Protein AF-A0A258GY10-F1 (afdb_monomer_lite)

Sequence (110 aa):
MEGYMRLAVLAICAAALVAPAFAQGPKITIEDDVSPANAQTCADLRAAQIGEAERTRTQPDPLIKAAHDAWMVYPGVDAGQAKARAWQIAAAGSTLQKMAADACQTFEIR

Radius of gyration: 23.44 Å; chains: 1; bounding box: 59×64×48 Å

Secondary structure (DSSP, 8-state):
------------------------PPP-EE-TT--HHHHHHHHHHHHHHHHHHHHHTPPPPHHHHHHHHHHHTSTT--HHHHHHHHHHHHTT-HHHHHHHHHHHHTTEE-

Foldseek 3Di:
DDDDDDDDDDDDDPPPPPDPPPPPFDAKAFAPPDDLVLLQLQLLLLLLQCVVCVVVVHDRDSVSVNSNVNSCPDPNHDNVVSNVSSVVNNVPDDVVSVVSNVVRVVRIDD

pLDDT: mean 81.03, std 17.47, range [38.44, 96.56]

Structure (mmCIF, N/CA/C/O backbone):
data_AF-A0A258GY10-F1
#
_entry.id   AF-A0A258GY10-F1
#
loop_
_atom_site.group_PDB
_atom_site.id
_atom_site.type_symbol
_atom_site.label_atom_id
_atom_site.label_alt_id
_atom_site.label_comp_id
_atom_site.label_asym_id
_atom_site.label_entity_id
_atom_site.label_seq_id
_atom_site.pdbx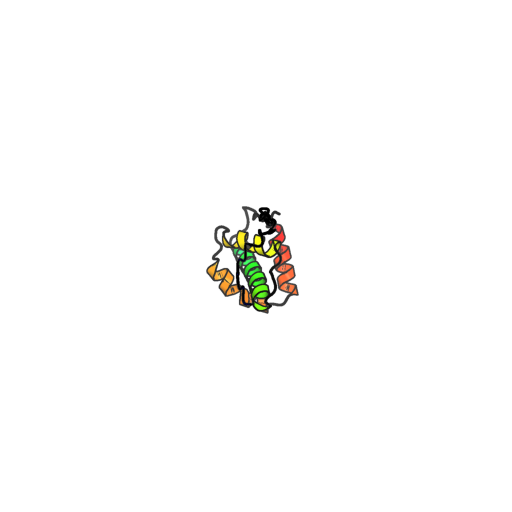_PDB_ins_code
_atom_site.Cartn_x
_atom_site.Cartn_y
_atom_site.Cartn_z
_atom_site.occupancy
_atom_site.B_iso_or_equiv
_atom_site.auth_seq_id
_atom_site.auth_comp_id
_atom_site.auth_asym_id
_atom_site.auth_atom_id
_atom_site.pdbx_PDB_model_num
ATOM 1 N N . MET A 1 1 ? -48.235 -49.439 34.221 1.00 38.44 1 MET A N 1
ATOM 2 C CA . MET A 1 1 ? -47.664 -50.308 33.177 1.00 38.44 1 MET A CA 1
ATOM 3 C C . MET A 1 1 ? -46.751 -49.451 32.331 1.00 38.44 1 MET A C 1
ATOM 5 O O . MET A 1 1 ? -47.201 -48.462 31.767 1.00 38.44 1 MET A O 1
ATOM 9 N N . GLU A 1 2 ? -45.466 -49.774 32.408 1.00 43.19 2 GLU A N 1
ATOM 10 C CA . GLU A 1 2 ? -44.360 -49.188 31.657 1.00 43.19 2 GLU A CA 1
ATOM 11 C C . GLU A 1 2 ? -44.566 -49.281 30.141 1.00 43.19 2 GLU A C 1
ATOM 13 O O . GLU A 1 2 ? -45.258 -50.168 29.647 1.00 43.19 2 GLU A O 1
ATOM 18 N N . GLY A 1 3 ? -43.902 -48.386 29.410 1.00 43.25 3 GLY A N 1
ATOM 19 C CA . GLY A 1 3 ? -43.826 -48.431 27.955 1.00 43.25 3 GLY A CA 1
ATOM 20 C C . GLY A 1 3 ? -42.943 -47.323 27.396 1.00 43.25 3 GLY A C 1
ATOM 21 O O . GLY A 1 3 ? -43.422 -46.428 26.711 1.00 43.25 3 GLY A O 1
ATOM 22 N N . TYR A 1 4 ? -41.652 -47.354 27.727 1.00 52.22 4 TYR A N 1
ATOM 23 C CA . TYR A 1 4 ? -40.625 -46.566 27.048 1.00 52.22 4 TYR A CA 1
ATOM 24 C C . TYR A 1 4 ? -40.564 -46.942 25.560 1.00 52.22 4 TYR A C 1
ATOM 26 O O . TYR A 1 4 ? -40.308 -48.100 25.247 1.00 52.22 4 TYR A O 1
ATOM 34 N N . MET A 1 5 ? -40.648 -45.972 24.646 1.00 43.34 5 MET A N 1
ATOM 35 C CA . MET A 1 5 ? -39.962 -46.090 23.354 1.00 43.34 5 MET A CA 1
ATOM 36 C C . MET A 1 5 ? -39.544 -44.715 22.828 1.00 43.34 5 MET A C 1
ATOM 38 O O . MET A 1 5 ? -40.334 -43.927 22.318 1.00 43.34 5 MET A O 1
ATOM 42 N N . ARG A 1 6 ? -38.247 -44.446 22.994 1.00 52.25 6 ARG A N 1
ATOM 43 C CA . ARG A 1 6 ? -37.470 -43.455 22.247 1.00 52.25 6 ARG A CA 1
ATOM 44 C C . ARG A 1 6 ? -37.632 -43.712 20.749 1.00 52.25 6 ARG A C 1
ATOM 46 O O . ARG A 1 6 ? -37.428 -44.848 20.340 1.00 52.25 6 ARG A O 1
ATOM 53 N N . LEU A 1 7 ? -37.835 -42.668 19.948 1.00 45.19 7 LEU A N 1
ATOM 54 C CA . LEU A 1 7 ? -37.206 -42.546 18.627 1.00 45.19 7 LEU A CA 1
ATOM 55 C C . LEU A 1 7 ? -37.316 -41.101 18.134 1.00 45.19 7 LEU A C 1
ATOM 57 O O . LEU A 1 7 ? -38.349 -40.633 17.667 1.00 45.19 7 LEU A O 1
ATOM 61 N N . ALA A 1 8 ? -36.201 -40.397 18.299 1.00 50.72 8 ALA A N 1
ATOM 62 C CA . ALA A 1 8 ? -35.888 -39.164 17.611 1.00 50.72 8 ALA A CA 1
ATOM 63 C C . ALA A 1 8 ? -35.732 -39.441 16.111 1.00 50.72 8 ALA A C 1
ATOM 65 O O . ALA A 1 8 ? -34.996 -40.357 15.755 1.00 50.72 8 ALA A O 1
ATOM 66 N N . VAL A 1 9 ? -36.331 -38.618 15.247 1.00 51.84 9 VAL A N 1
ATOM 67 C CA . VAL A 1 9 ? -35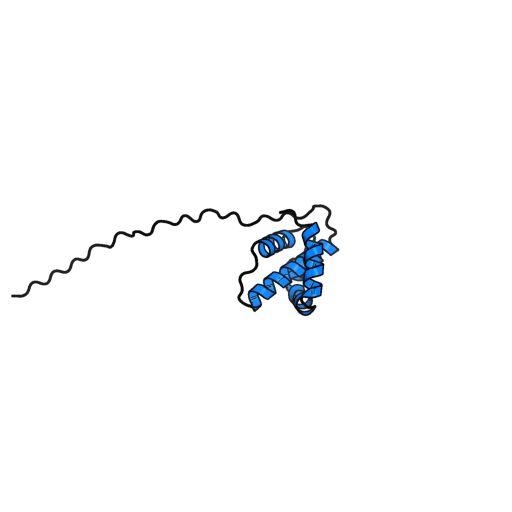.874 -38.472 13.860 1.00 51.84 9 VAL A CA 1
ATOM 68 C C . VAL A 1 9 ? -35.935 -36.999 13.457 1.00 51.84 9 VAL A C 1
ATOM 70 O O . VAL A 1 9 ? -36.983 -36.455 13.135 1.00 51.84 9 VAL A O 1
ATOM 73 N N . LEU A 1 10 ? -34.750 -36.397 13.546 1.00 46.47 10 LEU A N 1
ATOM 74 C CA . LEU A 1 10 ? -34.167 -35.376 12.680 1.00 46.47 10 LEU A CA 1
ATOM 75 C C . LEU A 1 10 ? -35.013 -34.163 12.258 1.00 46.47 10 LEU A C 1
ATOM 77 O O . LEU A 1 10 ? -35.794 -34.190 11.311 1.00 46.47 10 LEU A O 1
ATOM 81 N N . ALA A 1 11 ? -34.644 -33.036 12.871 1.00 48.22 11 ALA A N 1
ATOM 82 C CA . ALA A 1 11 ? -34.676 -31.709 12.278 1.00 48.22 11 ALA A CA 1
ATOM 83 C C . ALA A 1 11 ? -33.976 -31.722 10.907 1.00 48.22 11 ALA A C 1
ATOM 85 O O . ALA A 1 11 ? -32.753 -31.843 10.819 1.00 48.22 11 ALA A O 1
ATOM 86 N N . ILE A 1 12 ? -34.756 -31.605 9.834 1.00 54.19 12 ILE A N 1
ATOM 87 C CA . ILE A 1 12 ? -34.224 -31.380 8.492 1.00 54.19 12 ILE A CA 1
ATOM 88 C C . ILE A 1 12 ? -33.813 -29.910 8.419 1.00 54.19 12 ILE A C 1
ATOM 90 O O . ILE A 1 12 ? -34.630 -29.001 8.556 1.00 54.19 12 ILE A O 1
ATOM 94 N N . CYS A 1 13 ? -32.506 -29.710 8.274 1.00 45.56 13 CYS A N 1
ATOM 95 C CA . CYS A 1 13 ? -31.815 -28.437 8.195 1.00 45.56 13 CYS A CA 1
ATOM 96 C C . CYS A 1 13 ? -32.453 -27.488 7.171 1.00 45.56 13 CYS A C 1
ATOM 98 O O . CYS A 1 13 ? -32.161 -27.558 5.980 1.00 45.56 13 CYS A O 1
ATOM 100 N N . ALA A 1 14 ? -33.221 -26.513 7.651 1.00 47.12 14 ALA A N 1
ATOM 101 C CA . ALA A 1 14 ? -33.457 -25.260 6.943 1.00 47.12 14 ALA A CA 1
ATOM 102 C C . ALA A 1 14 ? -32.236 -24.333 7.112 1.00 47.12 14 ALA A C 1
ATOM 104 O O . ALA A 1 14 ? -32.346 -23.203 7.574 1.00 47.12 14 ALA A O 1
ATOM 105 N N . ALA A 1 15 ? -31.045 -24.830 6.777 1.00 50.09 15 ALA A N 1
ATOM 106 C CA . ALA A 1 15 ? -29.905 -23.972 6.505 1.00 50.09 15 ALA A CA 1
ATOM 107 C C . ALA A 1 15 ? -29.997 -23.656 5.018 1.00 50.09 15 ALA A C 1
ATOM 109 O O . ALA A 1 15 ? -29.455 -24.376 4.180 1.00 50.09 15 ALA A O 1
ATOM 110 N N . ALA A 1 16 ? -30.769 -22.617 4.694 1.00 52.28 16 ALA A N 1
ATOM 111 C CA . ALA A 1 16 ? -30.625 -21.939 3.423 1.00 52.28 16 ALA A CA 1
ATOM 112 C C . ALA A 1 16 ? -29.129 -21.669 3.258 1.00 52.28 16 ALA A C 1
ATOM 114 O O . ALA A 1 16 ? -28.537 -20.902 4.018 1.00 52.28 16 ALA A O 1
ATOM 115 N N . LEU A 1 17 ? -28.518 -22.403 2.331 1.00 50.94 17 LEU A N 1
ATOM 116 C CA . LEU A 1 17 ? -27.186 -22.154 1.829 1.00 50.94 17 LEU A CA 1
ATOM 117 C C . LEU A 1 17 ? -27.206 -20.710 1.337 1.00 50.94 17 LEU A C 1
ATOM 119 O O . LEU A 1 17 ? -27.624 -20.429 0.215 1.00 50.94 17 LEU A O 1
ATOM 123 N N . VAL A 1 18 ? -26.797 -19.782 2.201 1.00 57.78 18 VAL A N 1
ATOM 124 C CA . VAL A 1 18 ? -26.279 -18.500 1.760 1.00 57.78 18 VAL A CA 1
ATOM 125 C C . VAL A 1 18 ? -25.030 -18.897 1.000 1.00 57.78 18 VAL A C 1
ATOM 127 O O . VAL A 1 18 ? -23.972 -19.131 1.582 1.00 57.78 18 VAL A O 1
ATOM 130 N N . ALA A 1 19 ? -25.205 -19.119 -0.301 1.00 50.50 19 ALA A N 1
ATOM 131 C CA . ALA A 1 19 ? -24.098 -19.220 -1.218 1.00 50.50 19 ALA A CA 1
ATOM 132 C C . ALA A 1 19 ? -23.156 -18.064 -0.863 1.00 50.50 19 ALA A C 1
ATOM 134 O O . ALA A 1 19 ? -23.641 -16.935 -0.711 1.00 50.50 19 ALA A O 1
ATOM 135 N N . PRO A 1 20 ? -21.844 -18.293 -0.696 1.00 49.34 20 PRO A N 1
ATOM 136 C CA . PRO A 1 20 ? -20.928 -17.185 -0.798 1.00 49.34 20 PRO A CA 1
ATOM 137 C C . PRO A 1 20 ? -21.099 -16.692 -2.233 1.00 49.34 20 PRO A C 1
ATOM 139 O O . PRO A 1 20 ? -20.547 -17.257 -3.175 1.00 49.34 20 PRO A O 1
ATOM 142 N N . ALA A 1 21 ? -21.950 -15.682 -2.422 1.00 52.47 21 ALA A N 1
ATOM 143 C CA . ALA A 1 21 ? -21.835 -14.820 -3.572 1.00 52.47 21 ALA A CA 1
ATOM 144 C C . ALA A 1 21 ? -20.360 -14.436 -3.580 1.00 52.47 21 ALA A C 1
ATOM 146 O O . ALA A 1 21 ? -19.853 -13.963 -2.561 1.00 52.47 21 ALA A O 1
ATOM 147 N N . PHE A 1 22 ? -19.655 -14.764 -4.659 1.00 51.16 22 PHE A N 1
ATOM 148 C CA . PHE A 1 22 ? -18.292 -14.321 -4.883 1.00 51.16 22 PHE A CA 1
ATOM 149 C C . PHE A 1 22 ? -18.336 -12.794 -4.884 1.00 51.16 22 PHE A C 1
ATOM 151 O O . PHE A 1 22 ? -18.510 -12.168 -5.925 1.00 51.16 22 PHE A O 1
ATOM 158 N N . ALA A 1 23 ? -18.281 -12.196 -3.697 1.00 54.44 23 ALA A N 1
ATOM 159 C CA . ALA A 1 23 ? -18.124 -10.778 -3.515 1.00 54.44 23 ALA A CA 1
ATOM 160 C C . ALA A 1 23 ? -16.711 -10.506 -4.011 1.00 54.44 23 ALA A C 1
ATOM 162 O O . ALA A 1 23 ? -15.730 -10.693 -3.292 1.00 54.44 23 ALA A O 1
ATOM 163 N N . GLN A 1 24 ? -16.613 -10.190 -5.299 1.00 63.34 24 GLN A N 1
ATOM 164 C CA . GLN A 1 24 ? -15.409 -9.648 -5.889 1.00 63.34 24 GLN A CA 1
ATOM 165 C C . GLN A 1 24 ? -15.160 -8.350 -5.124 1.00 63.34 24 GLN A C 1
ATOM 167 O O . GLN A 1 24 ? -15.898 -7.378 -5.277 1.00 63.34 24 GLN A O 1
ATOM 172 N N . GLY A 1 25 ? -14.207 -8.389 -4.190 1.00 73.06 25 GLY A N 1
ATOM 173 C CA . GLY A 1 25 ? -13.774 -7.202 -3.468 1.00 73.06 25 GLY A CA 1
ATOM 174 C C . GLY A 1 25 ? -13.277 -6.136 -4.447 1.00 73.06 25 GLY A C 1
ATOM 175 O O . GLY A 1 25 ? -13.084 -6.428 -5.633 1.00 73.06 25 GLY A O 1
ATOM 176 N N . PRO A 1 26 ? -13.062 -4.899 -3.976 1.00 88.38 26 PRO A N 1
ATOM 177 C CA . PRO A 1 26 ? -12.508 -3.862 -4.830 1.00 88.38 26 PRO A CA 1
ATOM 178 C C . PRO A 1 26 ? -11.204 -4.341 -5.474 1.00 88.38 26 PRO A C 1
ATOM 180 O O . PRO A 1 26 ? -10.368 -4.967 -4.819 1.00 88.38 26 PRO A O 1
ATOM 183 N N . LYS A 1 27 ? -11.045 -4.055 -6.765 1.00 90.25 27 LYS A N 1
ATOM 184 C CA . LYS A 1 27 ? -9.813 -4.315 -7.502 1.00 90.25 27 LYS A CA 1
ATOM 185 C C . LYS A 1 27 ? -9.031 -3.012 -7.573 1.00 90.25 27 LYS A C 1
ATOM 187 O O . LYS A 1 27 ? -9.592 -1.990 -7.936 1.00 90.25 27 LYS A O 1
ATOM 192 N N . ILE A 1 28 ? -7.746 -3.067 -7.248 1.00 93.62 28 ILE A N 1
ATOM 193 C CA . ILE A 1 28 ? -6.819 -1.956 -7.451 1.00 93.62 28 ILE A CA 1
ATOM 194 C C . ILE A 1 28 ? -5.754 -2.424 -8.433 1.00 93.62 28 ILE A C 1
ATOM 196 O O . ILE A 1 28 ? -5.183 -3.502 -8.265 1.00 93.62 28 ILE A O 1
ATOM 200 N N . THR A 1 29 ? -5.526 -1.634 -9.475 1.00 94.44 29 THR A N 1
ATOM 201 C CA . THR A 1 29 ? -4.377 -1.784 -10.375 1.00 94.44 29 THR A CA 1
ATOM 202 C C . THR A 1 29 ? -3.469 -0.581 -10.166 1.00 94.44 29 THR A C 1
ATOM 204 O O . THR A 1 29 ? -3.964 0.518 -9.934 1.00 94.44 29 THR A O 1
ATOM 207 N N . ILE A 1 30 ? -2.158 -0.786 -10.200 1.00 95.88 30 ILE A N 1
ATOM 208 C CA . ILE A 1 30 ? -1.183 0.294 -10.043 1.00 95.88 30 ILE A CA 1
ATOM 209 C C . ILE A 1 30 ? -0.758 0.775 -11.431 1.00 95.88 30 ILE A C 1
ATOM 211 O O . ILE A 1 30 ? -0.598 -0.060 -12.320 1.00 95.88 30 ILE A O 1
ATOM 215 N N . GLU A 1 31 ? -0.602 2.086 -11.620 1.00 93.94 31 GLU A N 1
ATOM 216 C CA . GLU A 1 31 ? -0.026 2.652 -12.849 1.00 93.94 31 GLU A CA 1
ATOM 217 C C . GLU A 1 31 ? 1.343 2.018 -13.173 1.00 93.94 31 GLU A C 1
ATOM 219 O O . GLU A 1 31 ? 2.133 1.715 -12.278 1.00 93.94 31 GLU A O 1
ATOM 224 N N . ASP A 1 32 ? 1.630 1.793 -14.458 1.00 86.25 32 ASP A N 1
ATOM 225 C CA . ASP A 1 32 ? 2.824 1.049 -14.890 1.00 86.25 32 ASP A CA 1
ATOM 226 C C . ASP A 1 32 ? 4.135 1.856 -14.758 1.00 86.25 32 ASP A C 1
ATOM 228 O O . ASP A 1 32 ? 5.225 1.282 -14.752 1.00 86.25 32 ASP A O 1
ATOM 232 N N . ASP A 1 33 ? 4.060 3.188 -14.671 1.00 87.94 33 ASP A N 1
ATOM 233 C CA . ASP A 1 33 ? 5.204 4.108 -14.682 1.00 87.94 33 ASP A CA 1
ATOM 234 C C . ASP A 1 33 ? 5.577 4.660 -13.295 1.00 87.94 33 ASP A C 1
ATOM 236 O O . ASP A 1 33 ? 6.343 5.624 -13.168 1.00 87.94 33 ASP A O 1
ATOM 240 N N . VAL A 1 34 ? 5.113 4.013 -12.222 1.00 91.88 34 VAL A N 1
ATOM 241 C CA . VAL A 1 34 ? 5.487 4.399 -10.858 1.00 91.88 34 VAL A CA 1
ATOM 242 C C . VAL A 1 34 ? 6.967 4.109 -10.616 1.00 91.88 34 VAL A C 1
ATOM 244 O O . VAL A 1 34 ? 7.432 2.970 -10.718 1.00 91.88 34 VAL A O 1
ATOM 247 N N . SER A 1 35 ? 7.718 5.147 -10.229 1.00 93.19 35 SER A N 1
ATOM 248 C CA . SER A 1 35 ? 9.134 4.997 -9.879 1.00 93.19 35 SER A CA 1
ATOM 249 C C . SER A 1 35 ? 9.329 4.019 -8.703 1.00 93.19 35 SER A C 1
ATOM 251 O O . SER A 1 35 ? 8.517 4.022 -7.774 1.00 93.19 35 SER A O 1
ATOM 253 N N . PRO A 1 36 ? 10.430 3.243 -8.653 1.00 92.12 36 PRO A N 1
ATOM 254 C CA . PRO A 1 36 ? 10.657 2.274 -7.574 1.00 92.12 36 PRO A CA 1
ATOM 255 C C . PRO A 1 36 ? 10.614 2.882 -6.164 1.00 92.12 36 PRO A C 1
ATOM 257 O O . PRO A 1 36 ? 10.112 2.266 -5.229 1.00 92.12 36 PRO A O 1
ATOM 260 N N . ALA A 1 37 ? 11.096 4.120 -6.009 1.00 91.81 37 ALA A N 1
ATOM 261 C CA . ALA A 1 37 ? 11.067 4.829 -4.731 1.00 91.81 37 ALA A CA 1
ATOM 262 C C . ALA A 1 37 ? 9.635 5.174 -4.286 1.00 91.81 37 ALA A C 1
ATOM 264 O O . ALA A 1 37 ? 9.299 5.009 -3.110 1.00 91.81 37 ALA A O 1
ATOM 265 N N . ASN A 1 38 ? 8.785 5.617 -5.218 1.00 93.12 38 ASN A N 1
ATOM 266 C CA . ASN A 1 38 ? 7.375 5.883 -4.935 1.00 93.12 38 ASN A CA 1
ATOM 267 C C . ASN A 1 38 ? 6.626 4.579 -4.657 1.00 93.12 38 ASN A C 1
ATOM 269 O O . ASN A 1 38 ? 5.874 4.517 -3.688 1.00 93.12 38 ASN A O 1
ATOM 273 N N . ALA A 1 39 ? 6.890 3.530 -5.440 1.00 95.00 39 ALA A N 1
ATOM 274 C CA . ALA A 1 39 ? 6.273 2.224 -5.253 1.00 95.00 39 ALA A CA 1
ATOM 275 C C . ALA A 1 39 ? 6.575 1.648 -3.863 1.00 95.00 39 ALA A C 1
ATOM 277 O O . ALA A 1 39 ? 5.652 1.269 -3.142 1.00 95.00 39 ALA A O 1
ATOM 278 N N . GLN A 1 40 ? 7.844 1.672 -3.436 1.00 95.19 40 GLN A N 1
ATOM 279 C CA . GLN A 1 40 ? 8.217 1.237 -2.090 1.00 95.19 40 GLN A CA 1
ATOM 280 C C . GLN A 1 40 ? 7.560 2.116 -1.019 1.00 95.19 40 GLN A C 1
ATOM 282 O O . GLN A 1 40 ? 7.000 1.600 -0.060 1.00 95.19 40 GLN A O 1
ATOM 287 N N . THR A 1 41 ? 7.559 3.441 -1.193 1.00 93.06 41 THR A N 1
ATOM 288 C CA . THR A 1 41 ? 6.936 4.364 -0.227 1.00 93.06 41 THR A CA 1
ATOM 289 C C . THR A 1 41 ? 5.437 4.094 -0.063 1.00 93.06 41 THR A C 1
ATOM 291 O O . THR A 1 41 ? 4.931 4.080 1.062 1.00 93.06 41 THR A O 1
ATOM 294 N N . CYS A 1 42 ? 4.723 3.838 -1.160 1.00 94.94 42 CYS A N 1
ATOM 295 C CA . CYS A 1 42 ? 3.302 3.514 -1.123 1.00 94.94 42 CYS A CA 1
ATOM 296 C C . CYS A 1 42 ? 3.033 2.131 -0.525 1.00 94.94 42 CYS A C 1
ATOM 298 O O . CYS A 1 42 ? 2.112 1.995 0.285 1.00 94.94 42 CYS A O 1
ATOM 300 N N . ALA A 1 43 ? 3.869 1.133 -0.820 1.00 96.00 43 ALA A N 1
ATOM 301 C CA . ALA A 1 43 ? 3.801 -0.172 -0.170 1.00 96.00 43 ALA A CA 1
ATOM 302 C C . ALA A 1 43 ? 4.005 -0.070 1.351 1.00 96.00 43 ALA A C 1
ATOM 304 O O . ALA A 1 43 ? 3.193 -0.601 2.113 1.00 96.00 43 ALA A O 1
ATOM 305 N N . ASP A 1 44 ? 5.030 0.663 1.801 1.00 94.88 44 ASP A N 1
ATOM 306 C CA . ASP A 1 44 ? 5.317 0.892 3.221 1.00 94.88 44 ASP A CA 1
ATOM 307 C C . ASP A 1 44 ? 4.113 1.559 3.920 1.00 94.88 44 ASP A C 1
ATOM 309 O O . ASP A 1 44 ? 3.714 1.168 5.021 1.00 94.88 44 ASP A O 1
ATOM 313 N N . LEU A 1 45 ? 3.496 2.552 3.268 1.00 93.94 45 LEU A N 1
ATOM 314 C CA . LEU A 1 45 ? 2.340 3.267 3.801 1.00 93.94 45 LEU A CA 1
ATOM 315 C C . LEU A 1 45 ? 1.097 2.377 3.910 1.00 93.94 45 LEU A C 1
ATOM 317 O O . LEU A 1 45 ? 0.424 2.391 4.943 1.00 93.94 45 LEU A O 1
ATOM 321 N N . ARG A 1 46 ? 0.780 1.589 2.875 1.00 94.81 46 ARG A N 1
ATOM 322 C CA . ARG A 1 46 ? -0.351 0.652 2.932 1.00 94.81 46 ARG A CA 1
ATOM 323 C C . ARG A 1 46 ? -0.116 -0.436 3.976 1.00 94.81 46 ARG A C 1
ATOM 325 O O . ARG A 1 46 ? -1.041 -0.773 4.711 1.00 94.81 46 ARG A O 1
ATOM 332 N N . ALA A 1 47 ? 1.118 -0.920 4.117 1.00 94.69 47 ALA A N 1
ATOM 333 C CA . ALA A 1 47 ? 1.497 -1.841 5.186 1.00 94.69 47 ALA A CA 1
ATOM 334 C C . ALA A 1 47 ? 1.261 -1.231 6.577 1.00 94.69 47 ALA A C 1
ATOM 336 O O . ALA A 1 47 ? 0.730 -1.906 7.456 1.00 94.69 47 ALA A O 1
ATOM 337 N N . ALA A 1 48 ? 1.587 0.052 6.768 1.00 92.50 48 ALA A N 1
ATOM 338 C CA . ALA A 1 48 ? 1.313 0.771 8.013 1.00 92.50 48 ALA A CA 1
ATOM 339 C C . ALA A 1 48 ? -0.187 0.867 8.321 1.00 92.50 48 ALA A C 1
ATOM 341 O O . ALA A 1 48 ? -0.596 0.643 9.458 1.00 92.50 48 ALA A O 1
ATOM 342 N N . GLN A 1 49 ? -1.018 1.151 7.314 1.00 91.31 49 GLN A N 1
ATOM 343 C CA . GLN A 1 49 ? -2.472 1.232 7.486 1.00 91.31 49 GLN A CA 1
ATOM 344 C C . GLN A 1 49 ? -3.093 -0.125 7.847 1.00 91.31 49 GLN A C 1
ATOM 346 O O . GLN A 1 49 ? -3.962 -0.187 8.716 1.00 91.31 49 GLN A O 1
ATOM 351 N N . ILE A 1 50 ? -2.621 -1.213 7.228 1.00 92.50 50 ILE A N 1
ATOM 352 C CA . ILE A 1 50 ? -3.033 -2.576 7.594 1.00 92.50 50 ILE A CA 1
ATOM 353 C C . ILE A 1 50 ? -2.556 -2.930 9.005 1.00 92.50 50 ILE A C 1
ATOM 355 O O . ILE A 1 50 ? -3.357 -3.393 9.815 1.00 92.50 50 ILE A O 1
ATOM 359 N N . GLY A 1 51 ? -1.294 -2.647 9.334 1.00 90.38 51 GLY A N 1
ATOM 360 C CA . GLY A 1 51 ? -0.738 -2.910 10.661 1.00 90.38 51 GLY A CA 1
ATOM 361 C C . GLY A 1 51 ? -1.469 -2.158 11.779 1.00 90.38 51 GLY A C 1
ATOM 362 O O . GLY A 1 51 ? -1.675 -2.707 12.860 1.00 90.38 51 GLY A O 1
ATOM 363 N N . GLU A 1 52 ? -1.928 -0.928 11.531 1.00 88.50 52 GLU A N 1
ATOM 364 C CA . GLU A 1 52 ? -2.730 -0.174 12.504 1.00 88.50 52 GLU A CA 1
ATOM 365 C C . GLU A 1 52 ? -4.123 -0.787 12.711 1.00 88.50 52 GLU A C 1
ATOM 367 O O . GLU A 1 52 ? -4.593 -0.886 13.851 1.00 88.50 52 GLU A O 1
ATOM 372 N N . ALA A 1 53 ? -4.770 -1.252 11.639 1.00 88.50 53 ALA A N 1
ATOM 373 C CA . ALA A 1 53 ? -6.038 -1.972 11.742 1.00 88.50 53 ALA A CA 1
ATOM 374 C C . ALA A 1 53 ? -5.873 -3.259 12.574 1.00 88.50 53 ALA A C 1
ATOM 376 O O . ALA A 1 53 ? -6.629 -3.499 13.518 1.00 88.50 53 ALA A O 1
ATOM 377 N N . GLU A 1 54 ? -4.812 -4.030 12.317 1.00 89.62 54 GLU A N 1
ATOM 378 C CA . GLU A 1 54 ? -4.465 -5.229 13.091 1.00 89.62 54 GLU A CA 1
ATOM 379 C C . GLU A 1 54 ? -4.209 -4.904 14.573 1.00 89.62 54 GLU A C 1
ATOM 381 O O . GLU A 1 54 ? -4.770 -5.552 15.464 1.00 89.62 54 GLU A O 1
ATOM 386 N N . ARG A 1 55 ? -3.422 -3.858 14.858 1.00 87.50 55 ARG A N 1
ATOM 387 C CA . ARG A 1 55 ? -3.093 -3.415 16.224 1.00 87.50 55 ARG A CA 1
ATOM 388 C C . ARG A 1 55 ? -4.332 -3.001 17.014 1.00 87.50 55 ARG A C 1
ATOM 390 O O . ARG A 1 55 ? -4.445 -3.305 18.202 1.00 87.50 55 ARG A O 1
ATOM 397 N N . THR A 1 56 ? -5.260 -2.309 16.362 1.00 89.19 56 THR A N 1
ATOM 398 C CA . THR A 1 56 ? -6.516 -1.840 16.966 1.00 89.19 56 THR A CA 1
ATOM 399 C C . THR A 1 56 ? -7.633 -2.881 16.918 1.00 89.19 56 THR A C 1
ATOM 401 O O . THR A 1 56 ? -8.722 -2.624 17.428 1.00 89.19 56 THR A O 1
ATOM 404 N N . ARG A 1 57 ? -7.365 -4.072 16.359 1.00 90.31 57 ARG A N 1
ATOM 405 C CA . ARG A 1 57 ? -8.346 -5.146 16.131 1.00 90.31 57 ARG A CA 1
ATOM 406 C C . ARG A 1 57 ? -9.574 -4.663 15.358 1.00 90.31 57 ARG A C 1
ATOM 408 O O . ARG A 1 57 ? -10.690 -5.122 15.602 1.00 90.31 57 ARG A O 1
ATOM 415 N N . THR A 1 58 ? -9.366 -3.727 14.441 1.00 91.62 58 THR A N 1
ATOM 416 C CA . THR A 1 58 ? -10.386 -3.264 13.505 1.00 91.62 58 THR A CA 1
ATOM 417 C C . THR A 1 58 ? -10.179 -3.926 12.153 1.00 91.62 58 THR A C 1
ATOM 419 O O . THR A 1 58 ? -9.078 -4.342 11.793 1.00 91.62 58 THR A O 1
ATOM 422 N N . GLN A 1 59 ? -11.265 -4.076 11.400 1.00 89.25 59 GLN A N 1
ATOM 423 C CA . GLN A 1 59 ? -11.157 -4.565 10.036 1.00 89.25 59 GLN A CA 1
ATOM 424 C C . GLN A 1 59 ? -10.619 -3.430 9.154 1.00 89.25 59 GLN A C 1
ATOM 426 O O . GLN A 1 59 ? -11.182 -2.333 9.203 1.00 89.25 59 GLN A O 1
ATOM 431 N N . PRO A 1 60 ? -9.550 -3.655 8.366 1.00 87.62 60 PRO A N 1
ATOM 432 C CA . PRO A 1 60 ? -9.078 -2.642 7.439 1.00 87.62 60 PRO A CA 1
ATOM 433 C C . PRO A 1 60 ? -10.152 -2.365 6.390 1.00 87.62 60 PRO A C 1
ATOM 435 O O . PRO A 1 60 ? -10.878 -3.270 5.969 1.00 87.62 60 PRO A O 1
ATOM 438 N N . ASP A 1 61 ? -10.225 -1.111 5.955 1.00 89.56 61 ASP A N 1
ATOM 439 C CA . ASP A 1 61 ? -11.088 -0.722 4.848 1.00 89.56 61 ASP A CA 1
ATOM 440 C C . ASP A 1 61 ? -10.787 -1.598 3.605 1.00 89.56 61 ASP A C 1
ATOM 442 O O . ASP A 1 61 ? -9.611 -1.817 3.279 1.00 89.56 61 ASP A O 1
ATOM 446 N N . PRO A 1 62 ? -11.811 -2.135 2.911 1.00 91.75 62 PRO A N 1
ATOM 447 C CA . PRO A 1 62 ? -11.600 -3.044 1.787 1.00 91.75 62 PRO A CA 1
ATOM 448 C C . PRO A 1 62 ? -10.753 -2.458 0.650 1.00 91.75 62 PRO A C 1
ATOM 450 O O . PRO A 1 62 ? -9.987 -3.201 0.037 1.00 91.75 62 PRO A O 1
ATOM 453 N N . LEU A 1 63 ? -10.853 -1.151 0.373 1.00 91.50 63 LEU A N 1
ATOM 454 C CA . LEU A 1 63 ? -10.028 -0.485 -0.641 1.00 91.50 63 LEU A CA 1
ATOM 455 C C . LEU A 1 63 ? -8.575 -0.388 -0.182 1.00 91.50 63 LEU A C 1
ATOM 457 O O . LEU A 1 63 ? -7.672 -0.646 -0.972 1.00 91.50 63 LEU A O 1
ATOM 461 N N . ILE A 1 64 ? -8.341 -0.078 1.096 1.00 91.88 64 ILE A N 1
ATOM 462 C CA . ILE A 1 64 ? -6.989 -0.057 1.676 1.00 91.88 64 ILE A CA 1
ATOM 463 C C . ILE A 1 64 ? -6.348 -1.441 1.589 1.00 91.88 64 ILE A C 1
ATOM 465 O O . ILE A 1 64 ? -5.177 -1.557 1.225 1.00 91.88 64 ILE A O 1
ATOM 469 N N . LYS A 1 65 ? -7.119 -2.497 1.867 1.00 94.06 65 LYS A N 1
ATOM 470 C CA . LYS A 1 65 ? -6.644 -3.873 1.723 1.00 94.06 65 LYS A CA 1
ATOM 471 C C . LYS A 1 65 ? -6.314 -4.217 0.269 1.00 94.06 65 LYS A C 1
ATOM 473 O O . LYS A 1 65 ? -5.251 -4.773 0.012 1.00 94.06 65 LYS A O 1
ATOM 478 N N . ALA A 1 66 ? -7.184 -3.875 -0.676 1.00 94.38 66 ALA A N 1
ATOM 479 C CA . ALA A 1 66 ? -6.931 -4.130 -2.092 1.00 94.38 66 ALA A CA 1
ATOM 480 C C . ALA A 1 66 ? -5.700 -3.367 -2.610 1.00 94.38 66 ALA A C 1
ATOM 482 O O . ALA A 1 66 ? -4.884 -3.939 -3.328 1.00 94.38 66 ALA A O 1
ATOM 483 N N . ALA A 1 67 ? -5.524 -2.109 -2.194 1.00 95.12 67 ALA A N 1
ATOM 484 C CA . ALA A 1 67 ? -4.344 -1.317 -2.525 1.00 95.12 67 ALA A CA 1
ATOM 485 C C . ALA A 1 67 ? -3.072 -1.930 -1.926 1.00 95.12 67 ALA A C 1
ATOM 487 O O . ALA A 1 67 ? -2.083 -2.093 -2.631 1.00 95.12 67 ALA A O 1
ATOM 488 N N . HIS A 1 68 ? -3.101 -2.323 -0.648 1.00 95.25 68 HIS A N 1
ATOM 489 C CA . HIS A 1 68 ? -2.001 -3.050 -0.013 1.00 95.25 68 HIS A CA 1
ATOM 490 C C . HIS A 1 68 ? -1.607 -4.290 -0.822 1.00 95.25 68 HIS A C 1
ATOM 492 O O . HIS A 1 68 ? -0.434 -4.469 -1.140 1.00 95.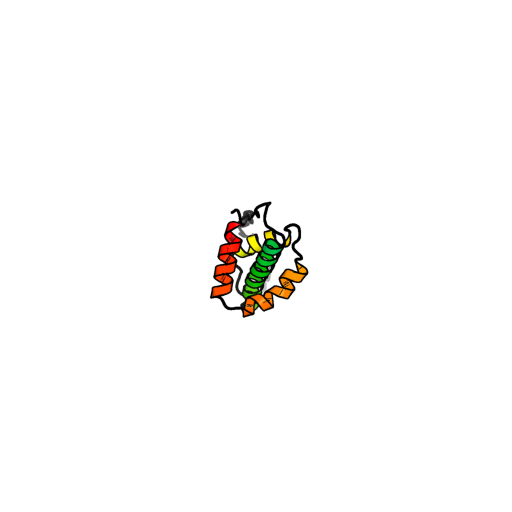25 68 HIS A O 1
ATOM 498 N N . ASP A 1 69 ? -2.580 -5.132 -1.170 1.00 95.44 69 ASP A N 1
ATOM 499 C CA . ASP A 1 69 ? -2.319 -6.374 -1.893 1.00 95.44 69 ASP A CA 1
ATOM 500 C C . ASP A 1 69 ? -1.714 -6.098 -3.282 1.00 95.44 69 ASP A C 1
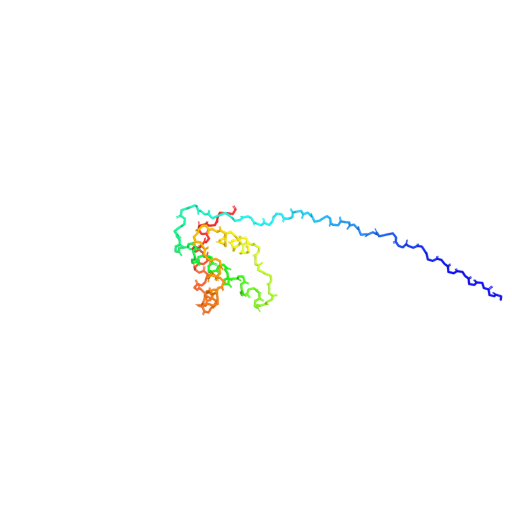ATOM 502 O O . ASP A 1 69 ? -0.801 -6.812 -3.693 1.00 95.44 69 ASP A O 1
ATOM 506 N N . ALA A 1 70 ? -2.160 -5.038 -3.969 1.00 95.44 70 ALA A N 1
ATOM 507 C CA . ALA A 1 70 ? -1.614 -4.611 -5.257 1.00 95.44 70 ALA A CA 1
ATOM 508 C C . ALA A 1 70 ? -0.171 -4.084 -5.144 1.00 95.44 70 ALA A C 1
ATOM 510 O O . ALA A 1 70 ? 0.698 -4.497 -5.911 1.00 95.44 70 ALA A O 1
ATOM 511 N N . TRP A 1 71 ? 0.117 -3.226 -4.159 1.00 96.06 71 TRP A N 1
ATOM 512 C CA . TRP A 1 71 ? 1.464 -2.687 -3.943 1.00 96.06 71 TRP A CA 1
ATOM 513 C C . TRP A 1 71 ? 2.469 -3.760 -3.513 1.00 96.06 71 TRP A C 1
ATOM 515 O O . TRP A 1 71 ? 3.618 -3.726 -3.941 1.00 96.06 71 TRP A O 1
ATOM 525 N N . MET A 1 72 ? 2.048 -4.743 -2.712 1.00 95.25 72 MET A N 1
ATOM 526 C CA . MET A 1 72 ? 2.928 -5.812 -2.218 1.00 95.25 72 MET A CA 1
ATOM 527 C C . MET A 1 72 ? 3.432 -6.766 -3.307 1.00 95.25 72 MET A C 1
ATOM 529 O O . MET A 1 72 ? 4.397 -7.493 -3.072 1.00 95.25 72 MET A O 1
ATOM 533 N N . VAL A 1 73 ? 2.787 -6.786 -4.475 1.00 94.81 73 VAL A N 1
ATOM 534 C CA . VAL A 1 73 ? 3.211 -7.582 -5.639 1.00 94.81 73 VAL A CA 1
ATOM 535 C C . VAL A 1 73 ? 3.769 -6.721 -6.774 1.00 94.81 73 VAL A C 1
ATOM 537 O O . VAL A 1 73 ? 4.129 -7.258 -7.823 1.00 94.81 73 VAL A O 1
ATOM 540 N N . TYR A 1 74 ? 3.840 -5.399 -6.588 1.00 94.44 74 TYR A N 1
ATOM 541 C CA . TYR A 1 74 ? 4.325 -4.481 -7.612 1.00 94.44 74 TYR A CA 1
ATOM 542 C C . TYR A 1 74 ? 5.835 -4.678 -7.861 1.00 94.44 74 TYR A C 1
ATOM 544 O O . TYR A 1 74 ? 6.602 -4.843 -6.905 1.00 94.44 74 TYR A O 1
ATOM 552 N N . PRO A 1 75 ? 6.307 -4.653 -9.123 1.00 93.38 75 PRO A N 1
ATOM 553 C CA . PRO A 1 75 ? 7.722 -4.826 -9.437 1.00 93.38 75 PRO A CA 1
ATOM 554 C C . PRO A 1 75 ? 8.631 -3.831 -8.704 1.00 93.38 75 PRO A C 1
ATOM 556 O O . PRO A 1 75 ? 8.425 -2.622 -8.736 1.00 93.38 75 PRO A O 1
ATOM 559 N N . GLY A 1 76 ? 9.684 -4.346 -8.067 1.00 89.44 76 GLY A N 1
ATOM 560 C CA . GLY A 1 76 ? 10.656 -3.525 -7.338 1.00 89.44 76 GLY A CA 1
ATOM 561 C C . GLY A 1 76 ? 10.260 -3.174 -5.902 1.00 89.44 76 GLY A C 1
ATOM 562 O O . GLY A 1 76 ? 11.072 -2.568 -5.209 1.00 89.44 76 GLY A O 1
ATOM 563 N N . VAL A 1 77 ? 9.074 -3.586 -5.437 1.00 95.75 77 VAL A N 1
ATOM 564 C CA . VAL A 1 77 ? 8.701 -3.508 -4.020 1.00 95.75 77 VAL A CA 1
ATOM 565 C C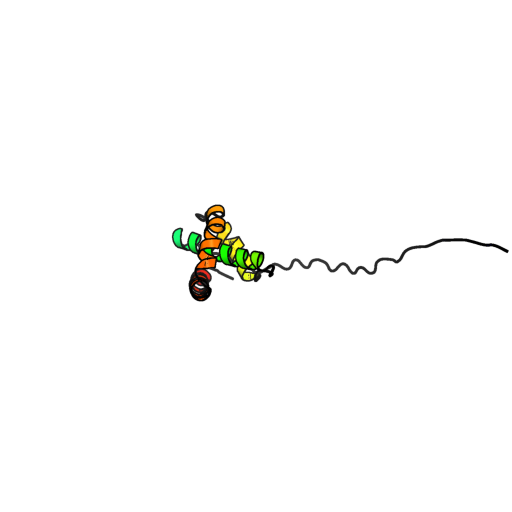 . VAL A 1 77 ? 9.265 -4.706 -3.259 1.00 95.75 77 VAL A C 1
ATOM 567 O O . VAL A 1 77 ? 9.038 -5.862 -3.617 1.00 95.75 77 VAL A O 1
ATOM 570 N N . ASP A 1 78 ? 9.954 -4.434 -2.154 1.00 96.56 78 ASP A N 1
ATOM 571 C CA . ASP A 1 78 ? 10.289 -5.429 -1.142 1.00 96.56 78 ASP A CA 1
ATOM 572 C C . ASP A 1 78 ? 9.190 -5.449 -0.066 1.00 96.56 78 ASP A C 1
ATOM 574 O O . ASP A 1 78 ? 9.109 -4.577 0.807 1.00 96.56 78 ASP A O 1
ATOM 578 N N . ALA A 1 79 ? 8.328 -6.468 -0.124 1.00 93.38 79 ALA A N 1
ATOM 579 C CA . ALA A 1 79 ? 7.224 -6.648 0.818 1.00 93.38 79 ALA A CA 1
ATOM 580 C C . ALA A 1 79 ? 7.691 -6.896 2.266 1.00 93.38 79 ALA A C 1
ATOM 582 O O . ALA A 1 79 ? 6.985 -6.556 3.221 1.00 93.38 79 ALA A O 1
ATOM 583 N N . GLY A 1 80 ? 8.873 -7.495 2.452 1.00 93.19 80 GLY A N 1
ATOM 584 C CA . GLY A 1 80 ? 9.470 -7.703 3.769 1.00 93.19 80 GLY A CA 1
ATOM 585 C C . GLY A 1 80 ? 9.922 -6.379 4.379 1.00 93.19 80 GLY A C 1
ATOM 586 O O . GLY A 1 80 ? 9.592 -6.079 5.531 1.00 93.19 80 GLY A O 1
ATOM 587 N N . GLN A 1 81 ? 10.600 -5.553 3.580 1.00 94.25 81 GLN A N 1
ATOM 588 C CA . GLN A 1 81 ? 10.982 -4.199 3.967 1.00 94.25 81 GLN A CA 1
ATOM 589 C C . GLN A 1 81 ? 9.753 -3.328 4.256 1.00 94.25 81 GLN A C 1
ATOM 591 O O . GLN A 1 81 ? 9.733 -2.648 5.283 1.00 94.25 81 GLN A O 1
ATOM 596 N N . ALA A 1 82 ? 8.709 -3.402 3.426 1.00 93.25 82 ALA A N 1
ATOM 59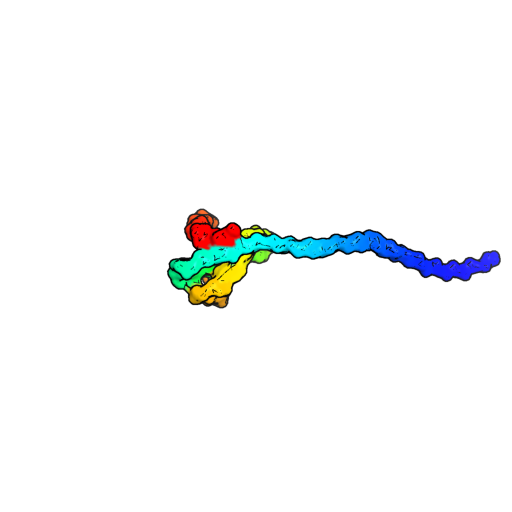7 C CA . ALA A 1 82 ? 7.488 -2.624 3.620 1.00 93.25 82 ALA A CA 1
ATOM 598 C C . ALA A 1 82 ? 6.812 -2.907 4.960 1.00 93.25 82 ALA A C 1
ATOM 600 O O . ALA A 1 82 ? 6.486 -1.989 5.716 1.00 93.25 82 ALA A O 1
ATOM 601 N N . LYS A 1 83 ? 6.693 -4.187 5.322 1.00 89.81 83 LYS A N 1
ATOM 602 C CA . LYS A 1 83 ? 6.173 -4.593 6.634 1.00 89.81 83 LYS A CA 1
ATOM 603 C C . LYS A 1 83 ? 7.077 -4.157 7.786 1.00 89.81 83 LYS A C 1
ATOM 605 O O . LYS A 1 83 ? 6.574 -3.763 8.834 1.00 89.81 83 LYS A O 1
ATOM 610 N N . ALA A 1 84 ? 8.397 -4.199 7.612 1.00 90.88 84 ALA A N 1
ATOM 611 C CA . ALA A 1 84 ? 9.334 -3.755 8.643 1.00 90.88 84 ALA A CA 1
ATOM 612 C C . ALA A 1 84 ? 9.260 -2.235 8.884 1.00 90.88 84 ALA A C 1
ATOM 614 O O . ALA A 1 84 ? 9.324 -1.784 10.030 1.00 90.88 84 ALA A O 1
ATOM 615 N N . ARG A 1 85 ? 9.090 -1.439 7.819 1.00 89.69 85 ARG A N 1
ATOM 616 C CA . ARG A 1 85 ? 9.018 0.032 7.881 1.00 89.69 85 ARG A CA 1
ATOM 617 C C . ARG A 1 85 ? 7.636 0.566 8.249 1.00 89.69 85 ARG A C 1
ATOM 619 O O . ARG A 1 85 ? 7.544 1.702 8.716 1.00 89.69 85 ARG A O 1
ATOM 626 N N . ALA A 1 86 ? 6.593 -0.255 8.139 1.00 87.38 86 ALA A N 1
ATOM 627 C CA . ALA A 1 86 ? 5.220 0.075 8.519 1.00 87.38 86 ALA A CA 1
ATOM 628 C C . ALA A 1 86 ? 5.119 0.749 9.902 1.00 87.38 86 ALA A C 1
ATOM 630 O O . ALA A 1 86 ? 4.461 1.777 10.058 1.00 87.38 86 ALA A O 1
ATOM 631 N N . TRP A 1 87 ? 5.842 0.230 10.900 1.00 79.31 87 TRP A N 1
ATOM 632 C CA . TRP A 1 87 ? 5.848 0.775 12.264 1.00 79.31 87 TRP A CA 1
ATOM 633 C C . TRP A 1 87 ? 6.450 2.181 12.364 1.00 79.31 87 TRP A C 1
ATOM 635 O O . TRP A 1 87 ? 5.992 2.993 13.166 1.00 79.31 87 TRP A O 1
ATOM 645 N N . GLN A 1 88 ? 7.456 2.491 11.542 1.00 83.50 88 GLN A N 1
ATOM 646 C CA . GLN A 1 88 ? 8.076 3.819 11.510 1.00 83.50 88 GLN A CA 1
ATOM 647 C C . GLN A 1 88 ? 7.102 4.854 10.943 1.00 83.50 88 GLN A C 1
ATOM 649 O O . GLN A 1 88 ? 7.000 5.965 11.458 1.00 83.50 88 GLN A O 1
ATOM 654 N N . ILE A 1 89 ? 6.337 4.468 9.919 1.00 83.69 89 ILE A N 1
ATOM 655 C CA . ILE A 1 89 ? 5.314 5.321 9.309 1.00 83.69 89 ILE A CA 1
ATOM 656 C C . ILE A 1 89 ? 4.126 5.504 10.251 1.00 83.69 89 ILE A C 1
ATOM 658 O O . ILE A 1 89 ? 3.636 6.625 10.393 1.00 83.69 89 ILE A O 1
ATOM 662 N N . ALA A 1 90 ? 3.703 4.446 10.949 1.00 77.94 90 ALA A N 1
ATOM 663 C CA . ALA A 1 90 ? 2.642 4.515 11.952 1.00 77.94 90 ALA A CA 1
ATOM 664 C C . ALA A 1 90 ? 2.935 5.578 13.035 1.00 77.94 90 ALA A C 1
ATOM 666 O O . ALA A 1 90 ? 2.025 6.272 13.486 1.00 77.94 90 ALA A O 1
ATOM 667 N N . ALA A 1 91 ? 4.212 5.775 13.384 1.00 78.25 91 ALA A N 1
ATOM 668 C CA . ALA A 1 91 ? 4.654 6.775 14.355 1.00 78.25 91 ALA A CA 1
ATOM 669 C C . ALA A 1 91 ? 4.680 8.226 13.825 1.00 78.25 91 ALA A C 1
ATOM 671 O O . ALA A 1 91 ? 4.704 9.158 14.627 1.00 78.25 91 ALA A O 1
ATOM 672 N N . ALA A 1 92 ? 4.649 8.447 12.503 1.00 75.00 92 ALA A N 1
ATOM 673 C CA . ALA A 1 92 ? 4.772 9.778 11.890 1.00 75.00 92 ALA A CA 1
ATOM 674 C C . ALA A 1 92 ? 3.533 10.687 12.075 1.00 75.00 92 ALA A C 1
ATOM 676 O O . ALA A 1 92 ? 3.575 11.868 11.735 1.00 75.00 92 ALA A O 1
ATOM 677 N N . GLY A 1 93 ? 2.439 10.172 12.642 1.00 74.12 93 GLY A N 1
ATOM 678 C CA . GLY A 1 93 ? 1.203 10.920 12.887 1.00 74.12 93 GLY A CA 1
ATOM 679 C C . GLY A 1 93 ? 0.223 10.908 11.706 1.00 74.12 93 GLY A C 1
ATOM 680 O O . GLY A 1 93 ? 0.597 10.785 10.539 1.00 74.12 93 GLY A O 1
ATOM 681 N N . SER A 1 94 ? -1.069 11.043 12.015 1.00 78.25 94 SER A N 1
ATOM 682 C CA . SER A 1 94 ? -2.173 10.781 11.077 1.00 78.25 94 SER A CA 1
ATOM 683 C C . SER A 1 94 ? -2.271 11.775 9.913 1.00 78.25 94 SER A C 1
ATOM 685 O O . SER A 1 94 ? -2.635 11.382 8.806 1.00 78.25 94 SER A O 1
ATOM 687 N N . THR A 1 95 ? -1.918 13.048 10.118 1.00 79.75 95 THR A N 1
ATOM 688 C CA . THR A 1 95 ? -1.965 14.070 9.056 1.00 79.75 95 THR A CA 1
ATOM 689 C C . THR A 1 95 ? -0.967 13.777 7.936 1.00 79.75 95 THR A C 1
ATOM 691 O O . THR A 1 95 ? -1.328 13.839 6.762 1.00 79.75 95 THR A O 1
ATOM 694 N N . LEU A 1 96 ? 0.271 13.417 8.288 1.00 73.56 96 LEU A N 1
ATOM 695 C CA . LEU A 1 96 ? 1.314 13.096 7.310 1.00 73.56 96 LEU A CA 1
ATOM 696 C C . LEU A 1 96 ? 0.996 11.798 6.563 1.00 73.56 96 LEU A C 1
ATOM 698 O O . LEU A 1 96 ? 1.149 11.738 5.346 1.00 73.56 96 LEU A O 1
ATOM 702 N N . GLN A 1 97 ? 0.469 10.794 7.267 1.00 82.12 97 GLN A N 1
ATOM 703 C CA . GLN A 1 97 ? -0.002 9.558 6.640 1.00 82.12 97 GLN A CA 1
ATOM 704 C C . GLN A 1 97 ? -1.136 9.811 5.647 1.00 82.12 97 GLN A C 1
ATOM 706 O O . GLN A 1 97 ? -1.164 9.191 4.588 1.00 82.12 97 GLN A O 1
ATOM 711 N N . LYS A 1 98 ? -2.059 10.729 5.961 1.00 82.25 98 LYS A N 1
ATOM 712 C CA . LYS A 1 98 ? -3.161 11.073 5.060 1.00 82.25 98 LYS A CA 1
ATOM 713 C C . LYS A 1 98 ? -2.662 11.754 3.786 1.00 82.25 98 LYS A C 1
ATOM 715 O O . LYS A 1 98 ? -3.029 11.320 2.704 1.00 82.25 98 LYS A O 1
ATOM 720 N N . MET A 1 99 ? -1.773 12.742 3.903 1.00 78.06 99 MET A N 1
ATOM 721 C CA . MET A 1 99 ? -1.181 13.406 2.732 1.00 78.06 99 MET A CA 1
ATOM 722 C C . MET A 1 99 ? -0.404 12.424 1.845 1.00 78.06 99 MET A C 1
ATOM 724 O O . MET A 1 99 ? -0.545 12.447 0.626 1.00 78.06 99 MET A O 1
ATOM 728 N N . ALA A 1 100 ? 0.379 11.530 2.454 1.00 82.38 100 ALA A N 1
ATOM 729 C CA . ALA A 1 100 ? 1.083 10.482 1.721 1.00 82.38 100 ALA A CA 1
ATOM 730 C C . ALA A 1 100 ? 0.107 9.490 1.061 1.00 82.38 100 ALA A C 1
ATOM 732 O O . ALA A 1 100 ? 0.344 9.042 -0.057 1.00 82.38 100 ALA A O 1
ATOM 733 N N . ALA A 1 101 ? -1.015 9.177 1.717 1.00 85.56 101 ALA A N 1
ATOM 734 C CA . ALA A 1 101 ? -2.021 8.269 1.172 1.00 85.56 101 ALA A CA 1
ATOM 735 C C . ALA A 1 101 ? -2.738 8.882 -0.028 1.00 85.56 101 ALA A C 1
ATOM 737 O O . ALA A 1 101 ? -2.997 8.172 -0.994 1.00 85.56 101 ALA A O 1
ATOM 738 N N . ASP A 1 102 ? -3.032 10.179 0.016 1.00 87.38 102 ASP A N 1
ATOM 739 C CA . ASP A 1 102 ? -3.638 10.899 -1.103 1.00 87.38 102 ASP A CA 1
ATOM 740 C C . ASP A 1 102 ? -2.686 10.933 -2.312 1.00 87.38 102 ASP A C 1
ATOM 742 O O . ASP A 1 102 ? -3.129 10.740 -3.441 1.00 87.38 102 ASP A O 1
ATOM 746 N N . ALA A 1 103 ? -1.375 11.071 -2.082 1.00 87.88 103 ALA A N 1
ATOM 747 C CA . ALA A 1 103 ? -0.371 10.956 -3.140 1.00 87.88 103 ALA A CA 1
ATOM 748 C C . ALA A 1 103 ? -0.288 9.535 -3.725 1.00 87.88 103 ALA A C 1
ATOM 750 O O . ALA A 1 103 ? -0.163 9.379 -4.929 1.00 87.88 103 ALA A O 1
ATOM 751 N N . CYS A 1 104 ? -0.400 8.483 -2.910 1.00 91.62 104 CYS A N 1
ATOM 752 C CA . CYS A 1 104 ? -0.412 7.111 -3.427 1.00 91.62 104 CYS A CA 1
ATOM 753 C C . CYS A 1 104 ? -1.684 6.782 -4.215 1.00 91.62 104 CYS A C 1
ATOM 755 O O . CYS A 1 104 ? -1.632 6.008 -5.166 1.00 91.62 104 CYS A O 1
ATOM 757 N N . GLN A 1 105 ? -2.817 7.396 -3.860 1.00 92.12 105 GLN A N 1
ATOM 758 C CA . GLN A 1 105 ? -4.082 7.199 -4.569 1.00 92.12 105 GLN A CA 1
ATOM 759 C C . GLN A 1 105 ? -4.053 7.692 -6.017 1.00 92.12 105 GLN A C 1
ATOM 761 O O . GLN A 1 105 ? -4.864 7.213 -6.804 1.00 92.12 105 GLN A O 1
ATOM 766 N N . THR A 1 106 ? -3.152 8.608 -6.390 1.00 92.25 106 THR A N 1
ATOM 767 C CA . THR A 1 106 ? -3.046 9.042 -7.793 1.00 92.25 106 THR A CA 1
ATOM 768 C C . THR A 1 106 ? -2.578 7.915 -8.706 1.00 92.25 106 THR A C 1
ATOM 770 O O . THR A 1 106 ? -2.961 7.911 -9.865 1.00 92.25 106 THR A O 1
ATOM 773 N N . PHE A 1 107 ? -1.828 6.950 -8.162 1.00 92.50 107 PHE A N 1
ATOM 774 C CA . PHE A 1 107 ? -1.313 5.788 -8.888 1.00 92.50 107 PHE A CA 1
ATOM 775 C C . PHE A 1 107 ? -2.227 4.553 -8.799 1.00 92.50 107 PHE A C 1
ATOM 777 O O . PHE A 1 107 ? -1.909 3.507 -9.361 1.00 92.50 107 PHE A O 1
ATOM 784 N N . GLU A 1 108 ? -3.335 4.628 -8.054 1.00 93.69 108 GLU A N 1
ATOM 785 C CA . GLU A 1 108 ? -4.229 3.499 -7.771 1.00 93.69 108 GLU A CA 1
ATOM 786 C C . GLU A 1 108 ? -5.509 3.580 -8.613 1.00 93.69 108 GLU A C 1
ATOM 788 O O . GLU A 1 108 ? -6.458 4.297 -8.285 1.00 93.69 108 GLU A O 1
ATOM 793 N N . ILE A 1 109 ? -5.562 2.785 -9.677 1.00 91.62 109 ILE A N 1
ATOM 794 C CA . ILE A 1 109 ? -6.705 2.675 -10.585 1.00 91.62 109 ILE A CA 1
ATOM 795 C C . ILE A 1 109 ? -7.745 1.726 -9.970 1.00 91.62 109 ILE A C 1
ATOM 797 O O . ILE A 1 109 ? -7.427 0.570 -9.668 1.00 91.62 109 ILE A O 1
ATOM 801 N N . ARG A 1 110 ? -8.977 2.219 -9.783 1.00 87.62 110 ARG A N 1
ATOM 802 C CA . ARG A 1 110 ? -10.090 1.527 -9.101 1.00 87.62 110 ARG A CA 1
ATOM 803 C C . ARG A 1 110 ? -11.134 0.976 -10.064 1.00 87.62 110 ARG A C 1
ATOM 805 O O . ARG A 1 110 ? -11.374 1.637 -11.098 1.00 87.62 110 ARG A O 1
#